Protein AF-A0A0L7SZM8-F1 (afdb_monomer)

Radius of gyration: 18.83 Å; Cα contacts (8 Å, |Δi|>4): 134; chains: 1; bounding box: 56×18×60 Å

Solvent-accessible surface area (backbone atoms only — not comparable to full-atom values): 5619 Å² total; per-residue (Å²): 132,86,84,72,79,72,70,63,64,66,48,76,48,78,46,82,39,82,78,47,67,47,95,82,65,49,37,40,33,38,36,31,36,18,38,40,33,31,74,87,71,53,70,37,67,14,62,32,75,53,73,50,64,62,88,84,59,79,78,55,54,62,58,49,49,54,53,43,50,50,49,2,41,53,41,16,48,52,47,41,54,52,50,54,53,49,52,56,53,54,52,58,60,56,69,74,74,119

Nearest PDB structures (foldseek):
  8rjw-assembly1_F  TM=5.007E-01  e=1.099E-01  Homo sapiens
  8rjw-assembly1_C  TM=5.035E-01  e=3.067E-01  Homo sapiens
  3er7-assembly1_A  TM=4.455E-01  e=2.058E-01  Exiguobacterium sibiricum 255-15

pLDDT: mean 82.42, std 17.33, range [38.97, 98.44]

Secondary structure (DSSP, 8-state):
-------SEEEEEEEEEEEEE-TTSSEEEEEEEEEEEETTS-EEEEEEEEEEE----TTHHHHHHHHHHHHHHHHHHHHHHHHHHHHHHHHHHHHTT-

Sequence (98 aa):
MKNICESIIKSVHYQWNEIMRDNSNVAIIFRVVCSISTNSGLSVEGSHIFTIHDITHAEDKNSLALTSESAAYNNAIQCLTAAMAYSGQAMSRIENNE

Organism: NCBI:txid1560201

Mean predicted aligned error: 8.76 Å

Foldseek 3Di:
DPPPVPDQWPDKDKDKDFDDADPVNQKTKIKIKIWTAGPVGDIFIFIDIDMDGDCPDPVVVVVVVVVRVVVRVVRRVVVVVVVVVVVVVVVVVVVVVD

Structure (mmCIF, N/CA/C/O backbone):
data_AF-A0A0L7SZM8-F1
#
_entry.id   AF-A0A0L7SZM8-F1
#
loop_
_atom_site.group_PDB
_atom_site.id
_atom_site.type_symbol
_atom_site.label_atom_id
_atom_site.label_alt_id
_atom_site.label_comp_id
_atom_site.label_asym_id
_atom_site.label_entity_id
_atom_site.label_seq_id
_atom_site.pdbx_PDB_ins_code
_atom_site.Cartn_x
_atom_site.Cartn_y
_atom_site.Cartn_z
_atom_site.occupancy
_atom_site.B_iso_or_equiv
_atom_site.auth_seq_id
_atom_site.auth_comp_id
_atom_site.auth_asym_id
_atom_site.auth_atom_id
_atom_site.pdbx_PDB_model_num
ATOM 1 N N . MET A 1 1 ? -1.672 3.123 39.233 1.00 38.97 1 MET A N 1
ATOM 2 C CA . MET A 1 1 ? -2.288 2.439 38.077 1.00 38.97 1 MET A CA 1
ATOM 3 C C . MET A 1 1 ? -1.487 2.816 36.845 1.00 38.97 1 MET A C 1
ATOM 5 O O . MET A 1 1 ? -1.385 4.001 36.558 1.00 38.97 1 MET A O 1
ATOM 9 N N . LYS A 1 2 ? -0.817 1.859 36.190 1.00 42.53 2 LYS A N 1
ATOM 10 C CA . LYS A 1 2 ? -0.153 2.130 34.909 1.00 42.53 2 LYS A CA 1
ATOM 11 C C . LYS A 1 2 ? -1.245 2.113 33.842 1.00 4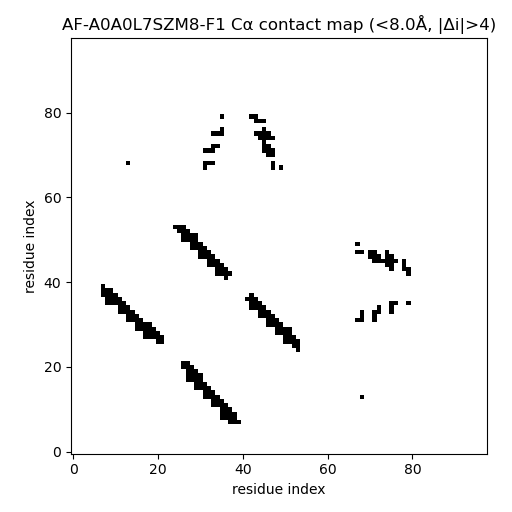2.53 2 LYS A C 1
ATOM 13 O O . LYS A 1 2 ? -1.740 1.041 33.522 1.00 42.53 2 LYS A O 1
ATOM 18 N N . ASN A 1 3 ? -1.627 3.283 33.335 1.00 43.62 3 ASN A N 1
ATOM 19 C CA . ASN A 1 3 ? -2.403 3.392 32.102 1.00 43.62 3 ASN A CA 1
ATOM 20 C C . ASN A 1 3 ? -1.488 2.955 30.956 1.00 43.62 3 ASN A C 1
ATOM 22 O O . ASN A 1 3 ? -0.822 3.774 30.328 1.00 43.62 3 ASN A O 1
ATOM 26 N N . ILE A 1 4 ? -1.371 1.645 30.755 1.00 52.97 4 ILE A N 1
ATOM 27 C CA . ILE A 1 4 ? -0.799 1.103 29.531 1.00 52.97 4 ILE A CA 1
ATOM 28 C C . ILE A 1 4 ? -1.870 1.380 28.482 1.00 52.97 4 ILE A C 1
ATOM 30 O O . ILE A 1 4 ? -2.907 0.728 28.470 1.00 52.97 4 ILE A O 1
ATOM 34 N N . CYS A 1 5 ? -1.672 2.432 27.690 1.00 53.94 5 CYS A N 1
ATOM 35 C CA . CYS A 1 5 ? -2.498 2.687 26.521 1.00 53.94 5 CYS A CA 1
ATOM 36 C C . CYS A 1 5 ? -2.253 1.506 25.577 1.00 53.94 5 CYS A C 1
ATOM 38 O O . CYS A 1 5 ? -1.189 1.420 24.960 1.00 53.94 5 CYS A O 1
ATOM 40 N N . GLU A 1 6 ? -3.153 0.526 25.579 1.00 64.06 6 GLU A N 1
ATOM 41 C CA . GLU A 1 6 ? -3.040 -0.622 24.688 1.00 64.06 6 GLU A CA 1
ATOM 42 C C . GLU A 1 6 ? -3.047 -0.125 23.240 1.00 64.06 6 GLU A C 1
ATOM 44 O O . GLU A 1 6 ? -3.814 0.767 22.870 1.00 64.06 6 GLU A O 1
ATOM 49 N N . SER A 1 7 ? -2.153 -0.679 22.418 1.00 75.56 7 SER A N 1
ATOM 50 C CA . SER A 1 7 ? -2.118 -0.362 20.992 1.00 75.56 7 SER A CA 1
ATOM 51 C C . SER A 1 7 ? -3.478 -0.679 20.368 1.00 75.56 7 SER A C 1
ATOM 53 O O . SER A 1 7 ? -3.984 -1.792 20.499 1.00 75.56 7 SER A O 1
ATOM 55 N N . ILE A 1 8 ? -4.060 0.288 19.656 1.00 88.56 8 ILE A N 1
ATOM 56 C CA . ILE A 1 8 ? -5.307 0.099 18.893 1.00 88.56 8 ILE A CA 1
ATOM 57 C C . ILE A 1 8 ? -5.099 -0.957 17.796 1.00 88.56 8 ILE A C 1
ATOM 59 O O . ILE A 1 8 ? -5.988 -1.766 17.514 1.00 88.56 8 ILE A O 1
ATOM 63 N N . ILE A 1 9 ? -3.908 -0.958 17.194 1.00 93.31 9 ILE A N 1
ATOM 64 C CA . ILE A 1 9 ? -3.516 -1.870 16.123 1.00 93.31 9 ILE A CA 1
ATOM 65 C C . ILE A 1 9 ? -3.051 -3.192 16.732 1.00 93.31 9 ILE A C 1
ATOM 67 O O . ILE A 1 9 ? -2.142 -3.214 17.566 1.00 93.31 9 ILE A O 1
ATOM 71 N N . LYS A 1 10 ? -3.668 -4.281 16.271 1.00 94.31 10 LYS A N 1
ATOM 72 C CA . LYS A 1 10 ? -3.337 -5.662 16.622 1.00 94.31 10 LYS A CA 1
ATOM 73 C C . LYS A 1 10 ? -2.253 -6.222 15.711 1.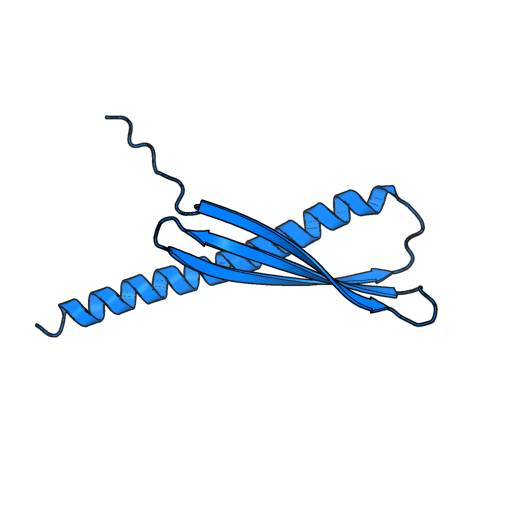00 94.31 10 LYS A C 1
ATOM 75 O O . LYS A 1 10 ? -1.299 -6.825 16.194 1.00 94.31 10 LYS A O 1
ATOM 80 N N . SER A 1 11 ? -2.406 -6.055 14.398 1.00 96.44 11 SER A N 1
ATOM 81 C CA . SER A 1 11 ? -1.425 -6.533 13.425 1.00 96.44 11 SER A CA 1
ATOM 82 C C . SER A 1 11 ? -1.367 -5.667 12.174 1.00 96.44 11 SER A C 1
ATOM 84 O O . SER A 1 11 ? -2.327 -4.976 11.824 1.00 96.44 11 SER A O 1
ATOM 86 N N . VAL A 1 12 ? -0.212 -5.739 11.513 1.00 97.25 12 VAL A N 1
ATOM 87 C CA . VAL A 1 12 ? 0.085 -5.101 10.231 1.00 97.25 12 VAL A CA 1
ATOM 88 C C . VAL A 1 12 ? 0.713 -6.158 9.331 1.00 97.25 12 VAL A C 1
ATOM 90 O O . VAL A 1 12 ? 1.656 -6.834 9.745 1.00 97.25 12 VAL A O 1
ATOM 93 N N . HIS A 1 13 ? 0.195 -6.308 8.115 1.00 97.75 13 HIS A N 1
ATOM 94 C CA . HIS A 1 13 ? 0.719 -7.242 7.122 1.00 97.75 13 HIS A CA 1
ATOM 95 C C . HIS A 1 13 ? 0.924 -6.546 5.783 1.00 97.75 13 HIS A C 1
ATOM 97 O O . HIS A 1 13 ? 0.072 -5.771 5.348 1.00 97.75 13 HIS A O 1
ATOM 103 N N . TYR A 1 14 ? 2.036 -6.864 5.122 1.00 97.12 14 TYR A N 1
ATOM 104 C CA . TYR A 1 14 ? 2.363 -6.345 3.802 1.00 97.12 14 TYR A CA 1
ATOM 105 C C . TYR A 1 14 ? 2.291 -7.450 2.757 1.00 97.12 14 TYR A C 1
ATOM 107 O O . TYR A 1 14 ? 2.782 -8.559 2.974 1.00 97.12 14 TYR A O 1
ATOM 115 N N . GLN A 1 15 ? 1.713 -7.125 1.607 1.00 97.19 15 GLN A N 1
ATOM 116 C CA . GLN A 1 15 ? 1.724 -7.976 0.427 1.00 97.19 15 GLN A CA 1
ATOM 117 C C . GLN A 1 15 ? 2.277 -7.199 -0.761 1.00 97.19 15 GLN A C 1
ATOM 119 O O . GLN A 1 15 ? 1.760 -6.144 -1.132 1.00 97.19 15 GLN A O 1
ATOM 124 N N . TRP A 1 16 ? 3.303 -7.767 -1.381 1.00 95.06 16 TRP A N 1
ATOM 125 C CA . TRP A 1 16 ? 3.946 -7.242 -2.574 1.00 95.06 16 TRP A CA 1
ATOM 126 C C . TRP A 1 16 ? 3.426 -7.970 -3.807 1.00 95.06 16 TRP A C 1
ATOM 128 O O . TRP A 1 16 ? 3.464 -9.195 -3.868 1.00 95.06 16 TRP A O 1
ATOM 138 N N . ASN A 1 17 ? 2.948 -7.213 -4.791 1.00 94.88 17 ASN A N 1
ATOM 139 C CA . ASN A 1 17 ? 2.436 -7.749 -6.044 1.00 94.88 17 ASN A CA 1
ATOM 140 C C . ASN A 1 17 ? 3.112 -7.047 -7.217 1.00 94.88 17 ASN A C 1
ATOM 142 O O . ASN A 1 17 ? 3.061 -5.823 -7.322 1.00 94.88 17 ASN A O 1
ATOM 146 N N . GLU A 1 18 ? 3.704 -7.813 -8.121 1.00 92.88 18 GLU A N 1
ATOM 147 C CA . GLU A 1 18 ? 4.036 -7.316 -9.453 1.00 92.88 18 GLU A CA 1
ATOM 148 C C . GLU A 1 18 ? 2.748 -7.277 -10.281 1.00 92.88 18 GLU A C 1
ATOM 150 O O . GLU A 1 18 ? 2.064 -8.292 -10.398 1.00 92.88 18 GLU A O 1
ATOM 155 N N . ILE A 1 19 ? 2.381 -6.109 -10.812 1.00 94.00 19 ILE A N 1
ATOM 156 C CA . ILE A 1 19 ? 1.147 -5.962 -11.604 1.00 94.00 19 ILE A CA 1
ATOM 157 C C . ILE A 1 19 ? 1.446 -6.028 -13.097 1.00 94.00 19 ILE A C 1
ATOM 159 O O . ILE A 1 19 ? 0.648 -6.543 -13.878 1.00 94.00 19 ILE A O 1
ATOM 163 N N . MET A 1 20 ? 2.574 -5.453 -13.506 1.00 92.00 20 MET A N 1
ATOM 164 C CA . MET A 1 20 ? 2.942 -5.338 -14.907 1.00 92.00 20 MET A CA 1
ATOM 165 C C . MET A 1 20 ? 4.453 -5.234 -15.040 1.00 92.00 20 MET A C 1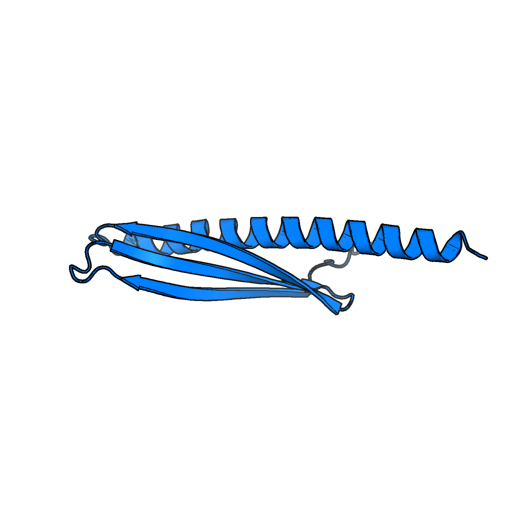
ATOM 167 O O . MET A 1 20 ? 5.125 -4.619 -14.214 1.00 92.00 20 MET A O 1
ATOM 171 N N . ARG A 1 21 ? 4.967 -5.792 -16.127 1.00 87.81 21 ARG A N 1
ATOM 172 C CA . ARG A 1 21 ? 6.369 -5.740 -16.515 1.00 87.81 21 ARG A CA 1
ATOM 173 C C . ARG A 1 21 ? 6.421 -5.453 -18.001 1.00 87.81 21 ARG A C 1
ATOM 175 O O . ARG A 1 21 ? 5.726 -6.112 -18.771 1.00 87.81 21 ARG A O 1
ATOM 182 N N . ASP A 1 22 ? 7.202 -4.452 -18.389 1.00 84.94 22 ASP A N 1
ATOM 183 C CA . ASP A 1 22 ? 7.424 -4.188 -19.805 1.00 84.94 22 ASP A CA 1
ATOM 184 C C . ASP A 1 22 ? 8.210 -5.346 -20.440 1.00 84.94 22 ASP A C 1
ATOM 186 O O . ASP A 1 22 ? 9.076 -5.953 -19.806 1.00 84.94 22 ASP A O 1
ATOM 190 N N . ASN A 1 23 ? 7.941 -5.631 -21.712 1.00 82.44 23 ASN A N 1
ATOM 191 C CA . ASN A 1 23 ? 8.552 -6.733 -22.459 1.00 82.44 23 ASN A CA 1
ATOM 192 C C . ASN A 1 23 ? 10.079 -6.597 -22.568 1.00 82.44 23 ASN A C 1
ATOM 194 O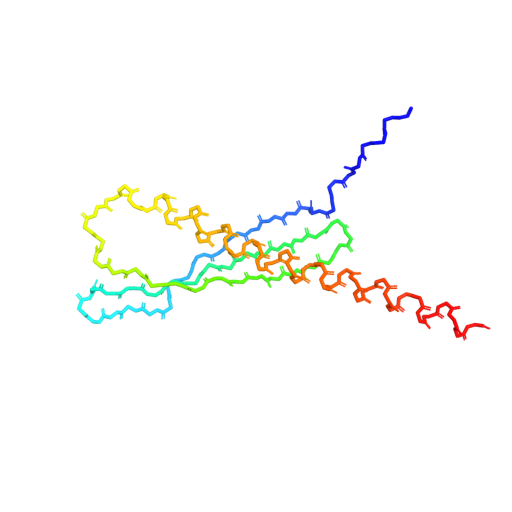 O . ASN A 1 23 ? 10.783 -7.590 -22.740 1.00 82.44 23 ASN A O 1
ATOM 198 N N . SER A 1 24 ? 10.593 -5.371 -22.457 1.00 80.19 24 SER A N 1
ATOM 199 C CA . SER A 1 24 ? 12.026 -5.076 -22.454 1.00 80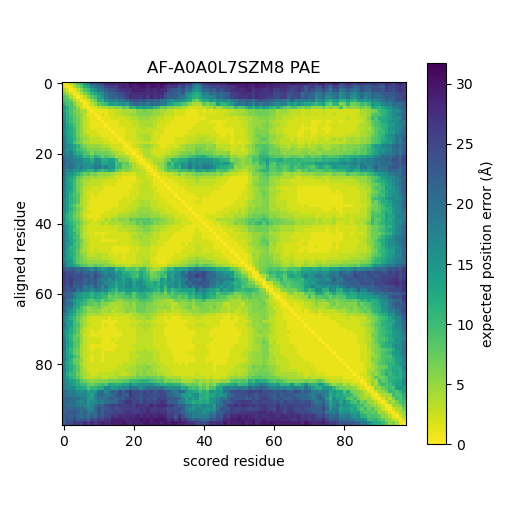.19 24 SER A CA 1
ATOM 200 C C . SER A 1 24 ? 12.693 -5.244 -21.077 1.00 80.19 24 SER A C 1
ATOM 202 O O . SER A 1 24 ? 13.906 -5.093 -20.972 1.00 80.19 24 SER A O 1
ATOM 204 N N . ASN A 1 25 ? 11.926 -5.548 -20.018 1.00 70.81 25 ASN A N 1
ATOM 205 C CA . ASN A 1 25 ? 12.350 -5.532 -18.609 1.00 70.81 25 ASN A CA 1
ATOM 206 C C . ASN A 1 25 ? 12.894 -4.183 -18.099 1.00 70.81 25 ASN A C 1
ATOM 208 O O . ASN A 1 25 ? 13.427 -4.123 -16.993 1.00 70.81 25 ASN A O 1
ATOM 212 N N . VAL A 1 26 ? 12.731 -3.095 -18.857 1.00 81.56 26 VAL A N 1
ATOM 213 C CA . VAL A 1 26 ? 13.220 -1.760 -18.473 1.00 81.56 26 VAL A CA 1
ATOM 214 C C . VAL A 1 26 ? 12.350 -1.122 -17.388 1.00 81.56 26 VAL A C 1
ATOM 216 O O . VAL A 1 26 ? 12.833 -0.277 -16.635 1.00 81.56 26 VAL A O 1
ATOM 219 N N . ALA A 1 27 ? 11.085 -1.535 -17.272 1.00 85.06 27 ALA A N 1
ATOM 220 C CA . ALA A 1 27 ? 10.168 -1.053 -16.247 1.00 85.06 27 ALA A CA 1
ATOM 221 C C . ALA A 1 27 ? 9.337 -2.188 -15.633 1.00 85.06 27 ALA A C 1
ATOM 223 O O . ALA A 1 27 ? 8.815 -3.050 -16.347 1.00 85.06 27 ALA A O 1
ATOM 224 N N . ILE A 1 28 ? 9.177 -2.157 -14.309 1.00 88.75 28 ILE A N 1
ATOM 225 C CA . ILE A 1 28 ? 8.304 -3.067 -13.556 1.00 88.75 28 ILE A CA 1
ATOM 226 C C . ILE A 1 28 ? 7.414 -2.234 -12.635 1.00 88.75 28 ILE A C 1
ATOM 228 O O . ILE A 1 28 ? 7.905 -1.371 -11.907 1.00 88.75 28 ILE A O 1
ATOM 232 N N . ILE A 1 29 ? 6.110 -2.496 -12.656 1.00 91.00 29 ILE A N 1
ATOM 233 C CA . ILE A 1 29 ? 5.116 -1.838 -11.806 1.00 91.00 29 ILE A CA 1
ATOM 234 C C . ILE A 1 29 ? 4.755 -2.773 -10.655 1.00 91.00 29 ILE A C 1
ATOM 236 O O . ILE A 1 29 ? 4.273 -3.890 -10.869 1.00 91.00 29 ILE A O 1
ATOM 240 N N . PHE A 1 30 ? 4.931 -2.284 -9.431 1.00 93.56 30 PHE A N 1
ATOM 241 C CA . PHE A 1 30 ? 4.590 -2.993 -8.204 1.00 93.56 30 PHE A CA 1
ATOM 242 C C . PHE A 1 30 ? 3.428 -2.321 -7.476 1.00 93.56 30 PHE A C 1
ATOM 244 O O . PHE A 1 30 ? 3.275 -1.100 -7.497 1.00 93.56 30 PHE A O 1
ATOM 251 N N . ARG A 1 31 ? 2.639 -3.132 -6.769 1.00 96.12 31 ARG A N 1
ATOM 252 C CA . ARG A 1 31 ? 1.679 -2.707 -5.750 1.00 96.12 31 ARG A CA 1
ATOM 253 C C . ARG A 1 31 ? 2.013 -3.349 -4.421 1.00 96.12 31 ARG A C 1
ATOM 255 O O . ARG A 1 31 ? 2.007 -4.573 -4.301 1.00 96.12 31 ARG A O 1
ATOM 262 N N . VAL A 1 32 ? 2.198 -2.507 -3.417 1.00 97.56 32 VAL A N 1
ATOM 263 C CA . VAL A 1 32 ? 2.315 -2.915 -2.019 1.00 97.56 32 VAL A CA 1
ATOM 264 C C . VAL A 1 32 ? 0.988 -2.646 -1.343 1.00 97.56 32 VAL A C 1
ATOM 266 O O . VAL A 1 32 ? 0.465 -1.534 -1.414 1.00 97.56 32 VAL A O 1
ATOM 269 N N . VAL A 1 33 ? 0.425 -3.668 -0.715 1.00 98.19 33 VAL A N 1
ATOM 270 C CA . VAL A 1 33 ? -0.799 -3.577 0.082 1.00 98.19 33 VAL A CA 1
ATOM 271 C C . VAL A 1 33 ? -0.412 -3.703 1.543 1.00 98.19 33 VAL A C 1
ATOM 273 O O . VAL A 1 33 ? 0.282 -4.645 1.906 1.00 98.19 33 VAL A O 1
ATOM 276 N N . CYS A 1 34 ? -0.864 -2.766 2.367 1.00 98.44 34 CYS A N 1
ATOM 277 C CA . CYS A 1 34 ? -0.775 -2.823 3.814 1.00 98.44 34 CYS A CA 1
ATOM 278 C C . CYS A 1 34 ? -2.166 -3.113 4.378 1.00 98.44 34 CYS A C 1
ATOM 280 O O . CYS A 1 34 ? -3.106 -2.353 4.145 1.00 98.44 34 CYS A O 1
ATOM 282 N N . SER A 1 35 ? -2.285 -4.217 5.109 1.00 98.31 35 SER A N 1
ATOM 283 C CA . SER A 1 35 ? -3.502 -4.623 5.811 1.00 98.31 35 SER A CA 1
ATOM 284 C C . SER A 1 35 ? -3.317 -4.396 7.304 1.00 98.31 35 SER A C 1
ATOM 286 O O . SER A 1 35 ? -2.384 -4.939 7.901 1.00 98.31 35 SER A O 1
ATOM 288 N N . ILE A 1 36 ? -4.204 -3.610 7.911 1.00 97.94 36 ILE A N 1
ATOM 289 C CA . ILE A 1 36 ? -4.202 -3.331 9.348 1.00 97.94 36 ILE A CA 1
ATOM 290 C C . ILE A 1 36 ? -5.428 -3.990 9.975 1.00 97.94 36 ILE A C 1
ATOM 292 O O . ILE A 1 36 ? -6.547 -3.845 9.478 1.00 97.94 36 ILE A O 1
ATOM 296 N N . SER A 1 37 ? -5.221 -4.698 11.085 1.00 96.62 37 SER A N 1
ATOM 297 C CA . SER A 1 37 ? -6.301 -5.195 11.941 1.00 96.62 37 SER A CA 1
ATOM 298 C C . SER A 1 37 ? -6.209 -4.572 13.333 1.00 96.62 37 SER A C 1
ATOM 300 O O . SER A 1 37 ? -5.114 -4.394 13.873 1.00 96.62 37 SER A O 1
ATOM 302 N N . THR A 1 38 ? -7.348 -4.211 13.920 1.00 94.00 38 THR A N 1
ATOM 303 C CA . THR A 1 38 ? -7.427 -3.651 15.275 1.00 94.00 38 THR A CA 1
ATOM 304 C C . THR A 1 38 ? -7.857 -4.699 16.295 1.00 94.00 38 THR A C 1
ATOM 306 O O . THR A 1 38 ? -8.436 -5.735 15.960 1.00 94.00 38 THR A O 1
ATOM 309 N N . ASN A 1 39 ? -7.641 -4.405 17.578 1.00 91.00 39 ASN A N 1
ATOM 310 C CA . ASN A 1 39 ? -8.147 -5.246 18.668 1.00 91.00 39 ASN A CA 1
ATOM 311 C C . ASN A 1 39 ? -9.685 -5.250 18.768 1.00 91.00 39 ASN A C 1
ATOM 313 O O . ASN A 1 39 ? -10.256 -6.188 19.314 1.00 91.00 39 ASN A O 1
ATOM 317 N N . SER A 1 40 ? -10.360 -4.252 18.187 1.00 88.81 40 SER A N 1
ATOM 318 C CA . SER A 1 40 ? -11.826 -4.187 18.096 1.00 88.81 40 SER A CA 1
ATOM 319 C C . SER A 1 40 ? -12.421 -5.018 16.951 1.00 88.81 40 SER A C 1
ATOM 321 O O . SER A 1 40 ? -13.638 -5.046 16.794 1.00 88.81 40 SER A O 1
ATOM 323 N N . GLY A 1 41 ? -11.587 -5.680 16.141 1.00 88.94 41 GLY A N 1
ATOM 324 C CA . GLY A 1 41 ? -12.027 -6.490 15.002 1.00 88.94 41 GLY A CA 1
ATOM 325 C C . GLY A 1 41 ? -12.250 -5.707 13.705 1.00 88.94 41 GLY A C 1
ATOM 326 O O . GLY A 1 41 ? -12.652 -6.299 12.707 1.00 88.94 41 GLY A O 1
ATOM 327 N N . LEU A 1 42 ? -11.961 -4.402 13.682 1.00 91.19 42 LEU A N 1
ATOM 328 C CA . LEU A 1 42 ? -11.954 -3.620 12.447 1.00 91.19 42 LEU A CA 1
ATOM 329 C C . LEU A 1 42 ? -10.726 -3.999 11.611 1.00 91.19 42 LEU A C 1
ATOM 331 O O . LEU A 1 42 ? -9.625 -4.165 12.141 1.00 91.19 42 LEU A O 1
ATOM 335 N N . SER A 1 43 ? -10.905 -4.093 10.296 1.00 95.00 43 SER A N 1
ATOM 336 C CA . SER A 1 43 ? -9.805 -4.288 9.358 1.00 95.00 43 SER A CA 1
ATOM 337 C C . SER A 1 43 ? -9.917 -3.311 8.198 1.00 95.00 43 SER A C 1
ATOM 339 O O . SER A 1 43 ? -11.015 -3.044 7.709 1.00 95.00 43 SER A O 1
ATOM 341 N N . VAL A 1 44 ? -8.778 -2.753 7.796 1.00 96.69 44 VAL A N 1
ATOM 342 C CA . VAL A 1 44 ? -8.667 -1.846 6.653 1.00 96.69 44 VAL A CA 1
ATOM 343 C C . VAL A 1 44 ? -7.453 -2.202 5.811 1.00 96.69 44 VAL A C 1
ATOM 345 O O . VAL A 1 44 ? -6.464 -2.740 6.316 1.00 96.69 44 VAL A O 1
ATOM 348 N N . GLU A 1 45 ? -7.511 -1.830 4.539 1.00 97.88 45 GLU A N 1
ATOM 349 C CA . GLU A 1 45 ? -6.403 -1.970 3.604 1.00 97.88 45 GLU A CA 1
ATOM 350 C C . GLU A 1 45 ? -6.071 -0.621 2.969 1.00 97.88 45 GLU A C 1
ATOM 352 O O . GLU A 1 45 ? -6.957 0.137 2.577 1.00 97.88 45 GLU A O 1
ATOM 357 N N . GLY A 1 46 ? -4.778 -0.345 2.831 1.00 97.88 46 GLY A N 1
ATOM 358 C CA . GLY A 1 46 ? -4.244 0.737 2.014 1.00 97.88 46 GLY A CA 1
ATOM 359 C C . GLY A 1 46 ? -3.211 0.185 1.044 1.00 97.88 46 GLY A C 1
ATOM 360 O O . GLY A 1 46 ? -2.563 -0.821 1.321 1.00 97.88 46 GLY A O 1
ATOM 361 N N . SER A 1 47 ? -3.041 0.815 -0.116 1.00 97.69 47 SER A N 1
ATOM 362 C CA . SER A 1 47 ? -2.030 0.364 -1.076 1.00 97.69 47 SER A CA 1
ATOM 363 C C . SER A 1 47 ? -1.257 1.502 -1.711 1.00 97.69 47 SER A C 1
ATOM 365 O O . SER A 1 47 ? -1.777 2.609 -1.840 1.00 97.69 47 SER A O 1
ATOM 367 N N . HIS A 1 48 ? -0.034 1.204 -2.135 1.00 97.94 48 HIS A N 1
ATOM 368 C CA . HIS A 1 48 ? 0.837 2.098 -2.881 1.00 97.94 48 HIS A CA 1
ATOM 369 C C . HIS A 1 48 ? 1.301 1.406 -4.167 1.00 97.94 48 HIS A C 1
ATOM 371 O O . HIS A 1 48 ? 1.735 0.254 -4.126 1.00 97.94 48 HIS A O 1
ATOM 377 N N . ILE A 1 49 ? 1.166 2.094 -5.302 1.00 95.56 49 ILE A N 1
ATOM 378 C CA . ILE A 1 49 ? 1.600 1.619 -6.621 1.00 95.56 49 ILE A CA 1
ATOM 379 C C . ILE A 1 49 ? 2.760 2.493 -7.074 1.00 95.56 49 ILE A C 1
ATOM 381 O O . ILE A 1 49 ? 2.670 3.717 -6.989 1.00 95.56 49 ILE A O 1
ATOM 385 N N . PHE A 1 50 ? 3.820 1.867 -7.571 1.00 91.94 50 PHE A N 1
ATOM 386 C CA . PHE A 1 50 ? 4.988 2.570 -8.082 1.00 91.94 50 PHE A CA 1
ATOM 387 C C . PHE A 1 50 ? 5.670 1.769 -9.195 1.00 91.94 50 PHE A C 1
ATOM 389 O O . PHE A 1 50 ? 5.453 0.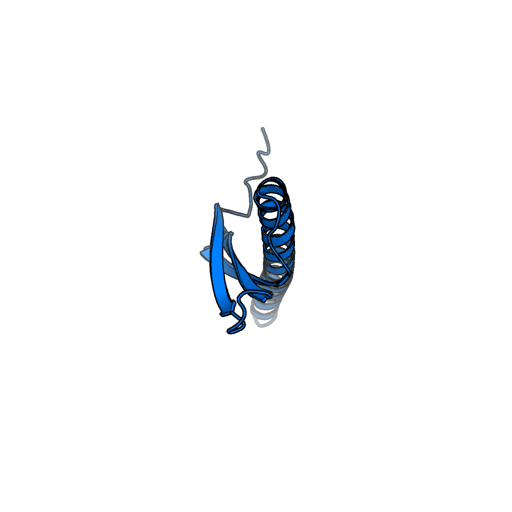565 -9.346 1.00 91.94 50 PHE A O 1
ATOM 396 N N . THR A 1 51 ? 6.510 2.457 -9.963 1.00 90.62 51 THR A N 1
ATOM 397 C CA . THR A 1 51 ? 7.264 1.887 -11.081 1.00 90.62 51 THR A CA 1
ATOM 398 C C . THR A 1 51 ? 8.749 1.940 -10.765 1.00 90.62 51 THR A C 1
ATOM 400 O O . THR A 1 51 ? 9.248 2.973 -10.323 1.00 90.62 51 THR A O 1
ATOM 403 N N . ILE A 1 52 ? 9.460 0.845 -11.014 1.00 86.56 52 ILE A N 1
ATOM 404 C CA . ILE A 1 52 ? 10.921 0.813 -10.992 1.00 86.56 52 ILE A CA 1
ATOM 405 C C . ILE A 1 52 ? 11.415 0.802 -12.427 1.00 86.56 52 ILE A C 1
ATOM 407 O O . ILE A 1 52 ? 10.978 -0.039 -13.214 1.00 86.56 52 ILE A O 1
ATOM 411 N N . HIS A 1 53 ? 12.339 1.706 -12.736 1.00 85.31 53 HIS A N 1
ATOM 412 C CA . HIS A 1 53 ? 13.082 1.708 -13.987 1.00 85.31 53 HIS A CA 1
ATOM 413 C C . HIS A 1 53 ? 14.499 1.194 -13.737 1.00 85.31 53 HIS A C 1
ATOM 415 O O . HIS A 1 53 ? 15.106 1.576 -12.742 1.00 85.31 53 HIS A O 1
ATOM 421 N N . ASP A 1 54 ? 14.995 0.345 -14.637 1.00 71.38 54 ASP A N 1
ATOM 422 C CA . ASP A 1 54 ? 16.414 -0.012 -14.778 1.00 71.38 54 ASP A CA 1
ATOM 423 C C . ASP A 1 54 ? 17.145 -0.368 -13.456 1.00 71.38 54 ASP A C 1
ATOM 425 O O . ASP A 1 54 ? 17.930 0.408 -12.906 1.00 7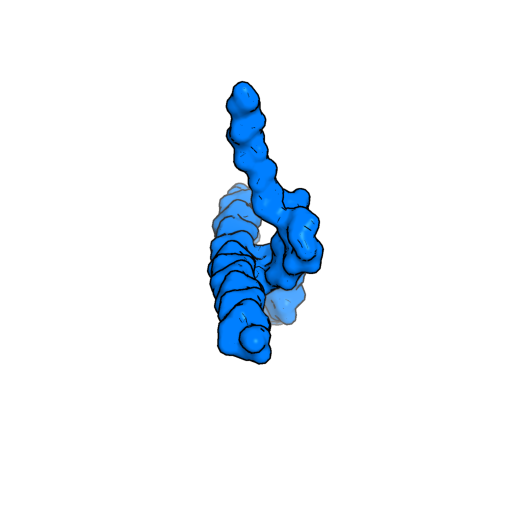1.38 54 ASP A O 1
ATOM 429 N N . ILE A 1 55 ? 16.873 -1.567 -12.914 1.00 63.50 55 ILE A N 1
ATOM 430 C CA . ILE A 1 55 ? 17.475 -2.055 -11.656 1.00 63.50 55 ILE A CA 1
ATOM 431 C C . ILE A 1 55 ? 18.934 -2.455 -11.905 1.00 63.50 55 ILE A C 1
ATOM 433 O O . ILE A 1 55 ? 19.253 -3.631 -12.079 1.00 63.50 55 ILE A O 1
ATOM 437 N N . THR A 1 56 ? 19.828 -1.474 -11.920 1.00 63.59 56 THR A N 1
ATOM 438 C CA . THR A 1 56 ? 21.264 -1.701 -12.132 1.00 63.59 56 THR A CA 1
ATOM 439 C C . THR A 1 56 ? 22.018 -2.012 -10.836 1.00 63.59 56 THR A C 1
ATOM 441 O O . THR A 1 56 ? 23.066 -2.653 -10.894 1.00 63.59 56 THR A O 1
ATOM 444 N N . HIS A 1 57 ? 21.478 -1.653 -9.661 1.00 59.28 57 HIS A N 1
ATOM 445 C CA . HIS A 1 57 ? 22.155 -1.820 -8.369 1.00 59.28 57 HIS A CA 1
ATOM 446 C C . HIS A 1 57 ? 21.254 -2.491 -7.316 1.00 59.28 57 HIS A C 1
ATOM 448 O O . HIS A 1 57 ? 20.074 -2.183 -7.164 1.00 59.28 57 HIS A O 1
ATOM 454 N N . ALA A 1 58 ? 21.805 -3.462 -6.579 1.00 56.06 58 ALA A N 1
ATOM 455 C CA . ALA A 1 58 ? 21.063 -4.244 -5.584 1.00 56.06 58 ALA A CA 1
ATOM 456 C C . ALA A 1 58 ? 20.775 -3.471 -4.281 1.00 56.06 58 ALA A C 1
ATOM 458 O O . ALA A 1 58 ? 19.839 -3.824 -3.561 1.00 56.06 58 ALA A O 1
ATOM 459 N N . GLU A 1 59 ? 21.554 -2.426 -3.995 1.00 57.88 59 GLU A N 1
ATOM 460 C CA . GLU A 1 59 ? 21.460 -1.607 -2.777 1.00 57.88 59 GLU A CA 1
ATOM 461 C C . GLU A 1 59 ? 20.164 -0.775 -2.724 1.00 57.88 59 GLU A C 1
ATOM 463 O O . GLU A 1 59 ? 19.643 -0.498 -1.643 1.00 57.88 59 GLU A O 1
ATOM 468 N N . ASP A 1 60 ? 19.555 -0.503 -3.880 1.00 62.53 60 ASP A N 1
ATOM 469 C CA . ASP A 1 60 ? 18.304 0.254 -3.995 1.00 62.53 60 ASP A CA 1
ATOM 470 C C . ASP A 1 60 ? 17.072 -0.529 -3.511 1.00 62.53 60 ASP A C 1
ATOM 472 O O . ASP A 1 60 ? 16.041 0.060 -3.183 1.00 62.53 60 ASP A O 1
ATOM 476 N N . LYS A 1 61 ? 17.159 -1.863 -3.408 1.00 66.25 61 LYS A N 1
ATOM 477 C CA . LYS A 1 61 ? 16.002 -2.723 -3.099 1.00 66.25 61 LYS A CA 1
ATOM 478 C C . LYS A 1 61 ? 15.479 -2.554 -1.672 1.00 66.25 61 LYS A C 1
ATOM 480 O O . LYS A 1 61 ? 14.266 -2.545 -1.475 1.00 66.25 61 LYS A O 1
ATOM 485 N N . ASN A 1 62 ? 16.364 -2.407 -0.685 1.00 71.31 62 ASN A N 1
ATOM 486 C CA . ASN A 1 62 ? 15.953 -2.256 0.718 1.00 71.31 62 ASN A CA 1
ATOM 487 C C . ASN A 1 62 ? 15.339 -0.875 0.979 1.00 71.31 62 ASN A C 1
ATOM 489 O O . ASN A 1 62 ? 14.320 -0.771 1.661 1.00 71.31 62 ASN A O 1
ATOM 493 N N . SER A 1 63 ? 15.923 0.173 0.396 1.00 78.81 63 SER A N 1
ATOM 494 C CA . SER A 1 63 ? 15.383 1.535 0.464 1.00 78.81 63 SER A CA 1
ATOM 495 C C . SER A 1 63 ? 14.010 1.616 -0.201 1.00 78.81 63 SER A C 1
ATOM 497 O O . SER A 1 63 ? 13.075 2.167 0.375 1.00 78.81 63 SER A O 1
ATOM 499 N N . LEU A 1 64 ? 13.858 0.983 -1.366 1.00 82.88 64 LEU A N 1
ATOM 500 C CA . LEU A 1 64 ? 12.585 0.877 -2.070 1.00 82.88 64 LEU A CA 1
ATOM 501 C C . LEU A 1 64 ? 11.523 0.141 -1.239 1.00 82.88 64 LEU A C 1
ATOM 503 O O . LEU A 1 64 ? 10.382 0.596 -1.170 1.00 82.88 64 LEU A O 1
ATOM 507 N N . ALA A 1 65 ? 11.890 -0.964 -0.583 1.00 82.12 65 ALA A N 1
ATOM 508 C CA . ALA A 1 65 ? 10.971 -1.701 0.277 1.00 82.12 65 ALA A CA 1
ATOM 509 C C . ALA A 1 65 ? 10.449 -0.831 1.430 1.00 82.12 65 ALA A C 1
ATOM 511 O O . ALA A 1 65 ? 9.238 -0.706 1.607 1.00 82.12 65 ALA A O 1
ATOM 512 N N . LEU A 1 66 ? 11.353 -0.149 2.141 1.00 87.00 66 LEU A N 1
ATOM 513 C CA . LEU A 1 66 ? 11.005 0.741 3.251 1.00 87.00 66 LEU A CA 1
ATOM 514 C C . LEU A 1 66 ? 10.116 1.910 2.811 1.00 87.00 66 LEU A C 1
ATOM 516 O O . LEU A 1 66 ? 9.120 2.211 3.471 1.00 87.00 66 LEU A O 1
ATOM 520 N N . THR A 1 67 ? 10.454 2.576 1.703 1.00 92.50 67 THR A N 1
ATOM 521 C CA . THR A 1 67 ? 9.664 3.705 1.195 1.00 92.50 67 THR A CA 1
ATOM 522 C C . THR A 1 67 ? 8.265 3.259 0.776 1.00 92.50 67 THR A C 1
ATOM 524 O O . THR A 1 67 ? 7.279 3.888 1.168 1.00 92.50 67 THR A O 1
ATOM 527 N N . SER A 1 68 ? 8.157 2.160 0.032 1.00 94.81 68 SER A N 1
ATOM 528 C CA . SER A 1 68 ? 6.876 1.694 -0.495 1.00 94.81 68 SER A CA 1
ATOM 529 C C . SER A 1 68 ? 5.966 1.100 0.581 1.00 94.81 68 SER A C 1
ATOM 531 O O . SER A 1 68 ? 4.760 1.356 0.562 1.00 94.81 68 SER A O 1
ATOM 533 N N . GLU A 1 69 ? 6.515 0.365 1.552 1.00 96.19 69 GLU A N 1
ATOM 534 C CA . GLU A 1 69 ? 5.747 -0.120 2.707 1.00 96.19 69 GLU A CA 1
ATOM 535 C C . GLU A 1 69 ? 5.269 1.032 3.587 1.00 96.19 69 GLU A C 1
ATOM 537 O O . GLU A 1 69 ? 4.099 1.057 3.965 1.00 96.19 69 GLU A O 1
ATOM 542 N N . SER A 1 70 ? 6.121 2.032 3.843 1.00 96.88 70 SER A N 1
ATOM 543 C CA . SER A 1 70 ? 5.737 3.235 4.593 1.00 96.88 70 SER A CA 1
ATOM 544 C C . SER A 1 70 ? 4.592 3.990 3.911 1.00 96.88 70 SER A C 1
ATOM 546 O O . SER A 1 70 ? 3.608 4.357 4.557 1.00 96.88 70 SER A O 1
ATOM 548 N N . ALA A 1 71 ? 4.655 4.161 2.587 1.00 97.75 71 ALA A N 1
ATOM 549 C CA . ALA A 1 71 ? 3.575 4.778 1.822 1.00 97.75 71 ALA A CA 1
ATOM 550 C C . ALA A 1 71 ? 2.268 3.965 1.904 1.00 97.75 71 ALA A C 1
ATOM 552 O O . ALA A 1 71 ? 1.204 4.532 2.166 1.00 97.75 71 ALA A O 1
ATOM 553 N N . ALA A 1 72 ? 2.334 2.638 1.739 1.00 98.19 72 ALA A N 1
ATOM 554 C CA . ALA A 1 72 ? 1.163 1.768 1.861 1.00 98.19 72 ALA A CA 1
ATOM 555 C C . ALA A 1 72 ? 0.566 1.795 3.280 1.00 98.19 72 ALA A C 1
ATOM 557 O O . ALA A 1 72 ? -0.655 1.853 3.430 1.00 98.19 72 ALA A O 1
ATOM 558 N N . TYR A 1 73 ? 1.412 1.808 4.313 1.00 98.12 73 TYR A N 1
ATOM 559 C CA . TYR A 1 73 ? 1.003 1.928 5.711 1.00 98.12 73 TYR A CA 1
ATOM 560 C C . TYR A 1 73 ? 0.296 3.250 5.991 1.00 98.12 73 TYR A C 1
ATOM 562 O O . TYR A 1 73 ? -0.787 3.249 6.568 1.00 98.12 73 TYR A O 1
ATOM 570 N N . ASN A 1 74 ? 0.848 4.373 5.530 1.00 98.19 74 ASN A N 1
ATOM 571 C CA . ASN A 1 74 ? 0.219 5.682 5.704 1.00 98.19 74 ASN A CA 1
ATOM 572 C C . ASN A 1 74 ? -1.166 5.735 5.046 1.00 98.19 74 ASN A C 1
ATOM 574 O O . ASN A 1 74 ? -2.111 6.242 5.652 1.00 98.19 74 ASN A O 1
ATOM 578 N N . ASN A 1 75 ? -1.314 5.145 3.857 1.00 98.25 75 ASN A N 1
ATOM 579 C CA . ASN A 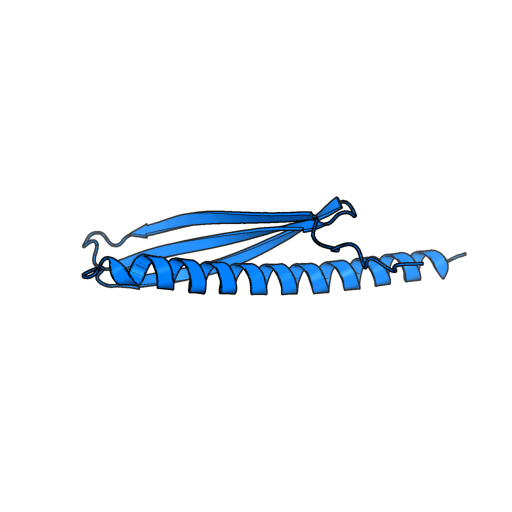1 75 ? -2.615 5.021 3.200 1.00 98.25 75 ASN A CA 1
ATOM 580 C C . ASN A 1 75 ? -3.584 4.161 4.032 1.00 98.25 75 ASN A C 1
ATOM 582 O O . ASN A 1 75 ? -4.738 4.542 4.219 1.00 98.25 75 ASN A O 1
ATOM 586 N N . ALA A 1 76 ? -3.117 3.040 4.592 1.00 97.81 76 ALA A N 1
ATOM 587 C CA . ALA A 1 76 ? -3.936 2.183 5.451 1.00 97.81 76 ALA A CA 1
ATOM 588 C C . ALA A 1 76 ? -4.348 2.891 6.755 1.00 97.81 76 ALA A C 1
ATOM 590 O O . ALA A 1 76 ? -5.486 2.751 7.198 1.00 97.81 76 ALA A O 1
ATOM 591 N N . ILE A 1 77 ? -3.468 3.707 7.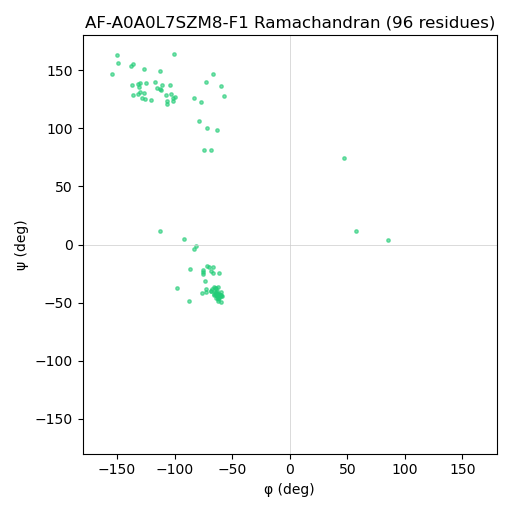344 1.00 97.19 77 ILE A N 1
ATOM 592 C CA . ILE A 1 77 ? -3.781 4.529 8.519 1.00 97.19 77 ILE A CA 1
ATOM 593 C C . ILE A 1 77 ? -4.847 5.575 8.200 1.00 97.19 77 ILE A C 1
ATOM 595 O O . ILE A 1 77 ? -5.771 5.736 8.991 1.00 97.19 77 ILE A O 1
ATOM 599 N N . GLN A 1 78 ? -4.784 6.242 7.045 1.00 97.12 78 GLN A N 1
ATOM 600 C CA . GLN A 1 78 ? -5.839 7.176 6.634 1.00 97.12 78 GLN A CA 1
ATOM 601 C C . GLN A 1 78 ? -7.199 6.472 6.523 1.00 97.12 78 GLN A C 1
ATOM 603 O O . GLN A 1 78 ? -8.199 6.981 7.036 1.00 97.12 78 GLN A O 1
ATOM 608 N N . CYS A 1 79 ? -7.232 5.270 5.935 1.00 96.38 79 CYS A N 1
ATOM 609 C CA . CYS A 1 79 ? -8.434 4.437 5.899 1.00 96.38 79 CYS A CA 1
ATOM 610 C C . CYS A 1 79 ? -8.909 4.057 7.309 1.00 96.38 79 CYS A C 1
ATOM 612 O O . CYS A 1 79 ? -10.103 4.142 7.593 1.00 96.38 79 CYS A O 1
ATOM 614 N N . LEU A 1 80 ? -7.990 3.693 8.210 1.00 94.94 80 LEU A N 1
ATOM 615 C CA . LEU A 1 80 ? -8.315 3.356 9.595 1.00 94.94 80 LEU A CA 1
ATOM 616 C C . LEU A 1 80 ? -8.926 4.548 10.334 1.00 94.94 80 LEU A C 1
ATOM 618 O O . LEU A 1 80 ? -9.969 4.407 10.967 1.00 94.94 80 LEU A O 1
ATOM 622 N N . THR A 1 81 ? -8.308 5.725 10.239 1.00 93.00 81 THR A N 1
ATOM 623 C CA . THR A 1 81 ? -8.800 6.953 10.872 1.00 93.00 81 THR A CA 1
ATOM 624 C C . THR A 1 81 ? -10.203 7.298 10.382 1.00 93.00 81 THR A C 1
ATOM 626 O O . THR A 1 81 ? -11.078 7.585 11.199 1.00 93.00 81 THR A O 1
ATOM 629 N N . ALA A 1 82 ? -10.448 7.209 9.072 1.00 92.38 82 ALA A N 1
ATOM 630 C CA . ALA A 1 82 ? -11.773 7.439 8.502 1.00 92.38 82 ALA A CA 1
ATOM 631 C C . ALA A 1 82 ? -12.803 6.410 9.003 1.00 92.38 82 ALA A C 1
ATOM 633 O O . ALA A 1 82 ? -13.905 6.785 9.406 1.00 92.38 82 ALA A O 1
ATOM 634 N N . ALA A 1 83 ? -12.438 5.125 9.041 1.00 90.56 83 ALA A N 1
ATOM 635 C CA . ALA A 1 83 ? -13.316 4.055 9.507 1.00 90.56 83 ALA A CA 1
ATOM 636 C C . ALA A 1 83 ? -13.657 4.180 11.004 1.00 90.56 83 ALA A C 1
ATOM 638 O O . ALA A 1 83 ? -14.811 3.999 11.390 1.00 90.56 83 ALA A O 1
ATOM 639 N N . MET A 1 84 ? -12.684 4.546 11.843 1.00 88.69 84 MET A N 1
ATOM 640 C CA . MET A 1 84 ? -12.899 4.795 13.273 1.00 88.69 84 MET A CA 1
ATOM 641 C C . MET A 1 84 ? -13.762 6.036 13.531 1.00 88.69 84 MET A C 1
ATOM 643 O O . MET A 1 84 ? -14.607 6.028 14.424 1.00 88.69 84 MET A O 1
ATOM 647 N N . ALA A 1 85 ? -13.587 7.104 12.748 1.00 87.56 85 ALA A N 1
ATOM 648 C CA . ALA A 1 85 ? -14.448 8.281 12.840 1.00 87.56 85 ALA A CA 1
ATOM 649 C C . ALA A 1 85 ? -15.897 7.942 12.449 1.00 87.56 85 ALA A C 1
ATOM 651 O O . ALA A 1 85 ? -16.838 8.367 13.121 1.00 87.56 85 ALA A O 1
ATOM 652 N N . TYR A 1 86 ? -16.078 7.132 11.401 1.00 83.31 86 TYR A N 1
ATOM 653 C CA . TYR A 1 86 ? -17.394 6.670 10.969 1.00 83.31 86 TYR A CA 1
ATOM 654 C C . TYR A 1 86 ? -18.077 5.782 12.018 1.00 83.31 86 TYR A C 1
ATOM 656 O O . TYR A 1 86 ? -19.254 5.985 12.310 1.00 83.31 86 TYR A O 1
ATOM 664 N N . SER A 1 87 ? -17.359 4.838 12.638 1.00 76.69 87 SER A N 1
ATOM 665 C CA . SER A 1 87 ? -17.940 3.977 13.678 1.00 76.69 87 SER A CA 1
ATOM 666 C C . SER A 1 87 ? -18.346 4.758 14.934 1.00 76.69 87 SER A C 1
ATOM 668 O O . SER A 1 87 ? -19.402 4.487 15.504 1.00 76.69 87 SER A O 1
ATOM 670 N N . GLY A 1 88 ? -17.578 5.785 15.318 1.00 66.94 88 GLY A N 1
ATOM 671 C CA . GLY A 1 88 ? -17.953 6.707 16.394 1.00 66.94 88 GLY A CA 1
ATOM 672 C C . GLY A 1 88 ? -19.212 7.530 16.082 1.00 66.94 88 GLY A C 1
ATOM 673 O O . GLY A 1 88 ? -20.046 7.740 16.960 1.00 66.94 88 GLY A O 1
ATOM 674 N N . GLN A 1 89 ? -19.394 7.950 14.825 1.00 59.25 89 GLN A N 1
ATOM 675 C CA . GLN A 1 89 ? -20.609 8.646 14.376 1.00 59.25 89 GLN A CA 1
ATOM 676 C C . GLN A 1 89 ? -21.827 7.719 14.241 1.00 59.25 89 GLN A C 1
ATOM 678 O O . GLN A 1 89 ? -22.961 8.153 14.439 1.00 59.25 89 GLN A O 1
ATOM 683 N N . ALA A 1 90 ? -21.618 6.448 13.891 1.00 57.06 90 ALA A N 1
ATOM 684 C CA . ALA A 1 90 ? -22.695 5.468 13.808 1.00 57.06 90 ALA A CA 1
ATOM 685 C C . ALA A 1 90 ? -23.271 5.144 15.197 1.00 57.06 90 ALA A C 1
ATOM 687 O O . ALA A 1 90 ? -24.489 5.078 15.336 1.00 57.06 90 ALA A O 1
ATOM 688 N N . MET A 1 91 ? -22.424 5.022 16.228 1.00 53.16 91 MET A N 1
ATOM 689 C CA . MET A 1 91 ? -22.887 4.805 17.606 1.00 53.16 91 MET A CA 1
ATOM 690 C C . MET A 1 91 ? -23.659 6.009 18.160 1.00 53.16 91 MET A C 1
ATOM 692 O O . MET A 1 91 ? -24.743 5.829 18.708 1.00 53.16 91 MET A O 1
ATOM 696 N N . SER A 1 92 ? -23.187 7.241 17.933 1.00 52.41 92 SER A N 1
ATOM 697 C CA . SER A 1 92 ? -23.890 8.437 18.426 1.00 52.41 92 SER A CA 1
ATOM 698 C C . SER A 1 92 ? -25.246 8.676 17.752 1.00 52.41 92 SER A C 1
ATOM 700 O O . SER A 1 92 ? -26.125 9.304 18.335 1.00 52.41 92 SER A O 1
ATOM 702 N N . ARG A 1 93 ? -25.465 8.168 16.533 1.00 50.22 93 ARG A N 1
ATOM 703 C CA . ARG A 1 93 ? -26.785 8.210 15.879 1.00 50.22 93 ARG A CA 1
ATOM 704 C C . ARG A 1 93 ? -27.780 7.193 16.434 1.00 50.22 93 ARG A C 1
ATOM 706 O O . ARG A 1 93 ? -28.976 7.421 16.296 1.00 50.22 93 ARG A O 1
ATOM 713 N N . ILE A 1 94 ? -27.311 6.092 17.019 1.00 54.84 94 ILE A N 1
ATOM 714 C CA . ILE A 1 94 ? -28.185 5.083 17.631 1.00 54.84 94 ILE A CA 1
ATOM 715 C C . ILE A 1 94 ? -28.700 5.597 18.982 1.00 54.84 94 ILE A C 1
ATOM 717 O O . ILE A 1 94 ? -29.891 5.497 19.245 1.00 54.84 94 ILE A O 1
ATOM 721 N N . GLU A 1 95 ? -27.842 6.236 19.781 1.00 51.53 95 GLU A N 1
ATOM 722 C CA . GLU A 1 95 ? -28.202 6.750 21.116 1.00 51.53 95 GLU A CA 1
ATOM 723 C C . GLU A 1 95 ? -29.155 7.960 21.097 1.00 51.53 95 GLU A C 1
ATOM 725 O O . GLU A 1 95 ? -29.807 8.241 22.093 1.00 51.53 95 GLU A O 1
ATOM 730 N N . ASN A 1 96 ? -29.266 8.681 19.977 1.00 52.12 96 ASN A N 1
ATOM 731 C CA . ASN A 1 96 ? -30.158 9.846 19.850 1.00 52.12 96 ASN A CA 1
ATOM 732 C C . ASN A 1 96 ? -31.566 9.503 19.319 1.00 52.12 96 ASN A C 1
ATOM 734 O O . ASN A 1 96 ? -32.347 10.414 19.046 1.00 52.12 96 ASN A O 1
ATOM 738 N N . ASN A 1 97 ? -31.872 8.217 19.124 1.00 48.34 97 ASN A N 1
ATOM 739 C CA . ASN A 1 97 ? -33.173 7.736 18.645 1.00 48.34 97 ASN A CA 1
ATOM 740 C C . ASN A 1 97 ? -33.957 6.938 19.710 1.00 48.34 97 ASN A C 1
ATOM 742 O O . ASN A 1 97 ? -34.953 6.300 19.360 1.00 48.34 97 ASN A O 1
ATOM 746 N N . GLU A 1 98 ? -33.522 6.968 20.973 1.00 43.56 98 GLU A N 1
ATOM 747 C CA . GLU A 1 98 ? -34.312 6.537 22.143 1.00 43.56 98 GLU A CA 1
ATOM 748 C C . GLU A 1 98 ? -34.977 7.743 22.822 1.00 43.56 98 GLU A C 1
ATOM 750 O O . GLU A 1 98 ? -36.133 7.586 23.280 1.00 43.56 98 GLU A O 1
#